Protein AF-A0A8X6K721-F1 (afdb_monomer_lite)

Foldseek 3Di:
DDDDDDPPPPPDDDPPAFFKKKWWKWWAFDDDDDDDDDDDDPPPDDPDDPLVPVVPDDDDDDPGTDDIDIDIWTFPDGDDPPDDGHTDDDDPVRTDTDPVPIDIDGDDADAPPVRHHDDPVDDDDADPPNVVVVDPDDDDD

pLDDT: mean 71.71, std 19.33, range [29.27, 93.12]

Radius of gyration: 24.06 Å; chains: 1; bounding box: 55×50×70 Å

Organism: Trichonephila clavata (NCBI:txid2740835)

Sequence (141 aa):
MHKIQSGSGIKERNPTKKIIRIVSSEIERDEKKQTYSRSNMDSRACACVKSELDLFNVNPVQLSTEDSSFTEIFPVASLSDKTPIEFYVSGSGEHYLDLAHTLLHLQVKIKKRNGTILGAPDQVAPINYLLNTLFSECSVL

Secondary structure (DSSP, 8-state):
--------------TTS--EEEEEEEEEE----------SS-TT------GGG-TTSPPPP--SEEEEEEEEE-BSS---TTS---B-----SSSEEEEEEEEEEE------TTSPPP-TT----PPTTHHHHH-S-----

Structure (mmCIF, N/CA/C/O backbone):
data_AF-A0A8X6K721-F1
#
_entry.id   AF-A0A8X6K721-F1
#
loop_
_atom_site.group_PDB
_atom_site.id
_atom_site.type_symbol
_atom_site.label_atom_id
_atom_site.label_alt_id
_atom_site.label_comp_id
_atom_site.label_asym_id
_atom_site.label_entity_id
_atom_site.label_seq_id
_atom_site.pdbx_PDB_ins_code
_atom_site.Cartn_x
_atom_site.Cartn_y
_atom_site.Cartn_z
_atom_site.occupancy
_atom_site.B_iso_or_equiv
_atom_site.auth_seq_id
_atom_site.auth_comp_id
_atom_site.auth_asym_id
_atom_site.auth_atom_id
_atom_site.pdbx_PDB_model_num
ATOM 1 N N . MET A 1 1 ? 34.602 -36.756 10.933 1.00 34.78 1 MET A N 1
ATOM 2 C CA . MET A 1 1 ? 33.157 -36.590 11.208 1.00 34.78 1 MET A CA 1
ATOM 3 C C . MET A 1 1 ? 32.967 -35.267 11.937 1.00 34.78 1 MET A C 1
ATOM 5 O O . MET A 1 1 ? 33.152 -35.223 13.142 1.00 34.78 1 MET A O 1
ATOM 9 N N . HIS A 1 2 ? 32.673 -34.186 11.212 1.00 34.19 2 HIS A N 1
ATOM 10 C CA . HIS A 1 2 ? 32.262 -32.907 11.799 1.00 34.19 2 HIS A CA 1
ATOM 11 C C . HIS A 1 2 ? 30.789 -32.688 11.469 1.00 34.19 2 HIS A C 1
ATOM 13 O O . HIS A 1 2 ? 30.368 -32.900 10.334 1.00 34.19 2 HIS A O 1
ATOM 19 N N . LYS A 1 3 ? 30.002 -32.338 12.484 1.00 33.44 3 LYS A N 1
ATOM 20 C CA . LYS A 1 3 ? 28.555 -32.160 12.411 1.00 33.44 3 LYS A CA 1
ATOM 21 C C . LYS A 1 3 ? 28.239 -30.714 12.828 1.00 33.44 3 LYS A C 1
ATOM 23 O O . LYS A 1 3 ? 28.793 -30.270 13.828 1.00 33.44 3 LYS A O 1
ATOM 28 N N . ILE A 1 4 ? 27.259 -30.121 12.127 1.00 31.94 4 ILE A N 1
ATOM 29 C CA . ILE A 1 4 ? 26.356 -28.996 12.495 1.00 31.94 4 ILE A CA 1
ATOM 30 C C . ILE A 1 4 ? 27.039 -27.595 12.585 1.00 31.94 4 ILE A C 1
ATOM 32 O O . ILE A 1 4 ? 28.137 -27.495 13.102 1.00 31.94 4 ILE A O 1
ATOM 36 N N . GLN A 1 5 ? 26.509 -26.460 12.096 1.00 36.22 5 GLN A N 1
ATOM 37 C CA . GLN A 1 5 ? 25.119 -26.012 11.916 1.00 36.22 5 GLN A CA 1
ATOM 38 C C . GLN A 1 5 ? 24.907 -25.085 10.705 1.00 36.22 5 GLN A C 1
ATOM 40 O O . GLN A 1 5 ? 25.637 -24.122 10.497 1.00 36.22 5 GLN A O 1
ATOM 45 N N . SER A 1 6 ? 23.823 -25.350 9.968 1.00 36.25 6 SER A N 1
ATOM 46 C CA . SER A 1 6 ? 23.162 -24.426 9.046 1.00 36.25 6 SER A CA 1
ATOM 47 C C . SER A 1 6 ? 22.384 -23.372 9.842 1.00 36.25 6 SER A C 1
ATOM 49 O O . SER A 1 6 ? 21.363 -23.680 10.458 1.00 36.25 6 SER A O 1
ATOM 51 N N . GLY A 1 7 ? 22.855 -22.130 9.832 1.00 30.45 7 GLY A N 1
ATOM 52 C CA . GLY A 1 7 ? 22.132 -20.991 10.391 1.00 30.45 7 GLY A CA 1
ATOM 53 C C . GLY A 1 7 ? 21.189 -20.374 9.362 1.00 30.45 7 GLY A C 1
ATOM 54 O O . GLY A 1 7 ? 21.504 -19.339 8.786 1.00 30.45 7 GLY A O 1
ATOM 55 N N . SER A 1 8 ? 20.025 -20.985 9.129 1.00 35.50 8 SER A N 1
ATOM 56 C CA . SER A 1 8 ? 18.901 -20.303 8.479 1.00 35.50 8 SER A CA 1
ATOM 57 C C . SER A 1 8 ? 18.294 -19.320 9.482 1.00 35.50 8 SER A C 1
ATOM 59 O O . SER A 1 8 ? 17.404 -19.670 10.260 1.00 35.50 8 SER A O 1
ATOM 61 N N . GLY A 1 9 ? 18.819 -18.096 9.507 1.00 29.27 9 GLY A N 1
ATOM 62 C CA . GLY A 1 9 ? 18.291 -17.001 10.313 1.00 29.27 9 GLY A CA 1
ATOM 63 C C . GLY A 1 9 ? 16.955 -16.507 9.765 1.00 29.27 9 GLY A C 1
ATOM 64 O O . GLY A 1 9 ? 16.887 -15.439 9.162 1.00 29.27 9 GLY A O 1
ATOM 65 N N . ILE A 1 10 ? 15.881 -17.267 9.978 1.00 40.38 10 ILE A N 1
ATOM 66 C CA . ILE A 1 10 ? 14.526 -16.729 9.868 1.00 40.38 10 ILE A CA 1
ATOM 67 C C . ILE A 1 10 ? 14.372 -15.778 11.054 1.00 40.38 10 ILE A C 1
ATOM 69 O O . ILE A 1 10 ? 14.165 -16.212 12.185 1.00 40.38 10 ILE A O 1
ATOM 73 N N . LYS A 1 11 ? 14.536 -14.472 10.809 1.00 42.94 11 LYS A N 1
ATOM 74 C CA . LYS A 1 11 ? 14.208 -13.436 11.794 1.00 42.94 11 LYS A CA 1
ATOM 75 C C . LYS A 1 11 ? 12.753 -13.632 12.217 1.00 42.94 11 LYS A C 1
ATOM 77 O O . LYS A 1 11 ? 11.831 -13.458 11.421 1.00 42.94 11 LYS A O 1
ATOM 82 N N . GLU A 1 12 ? 12.57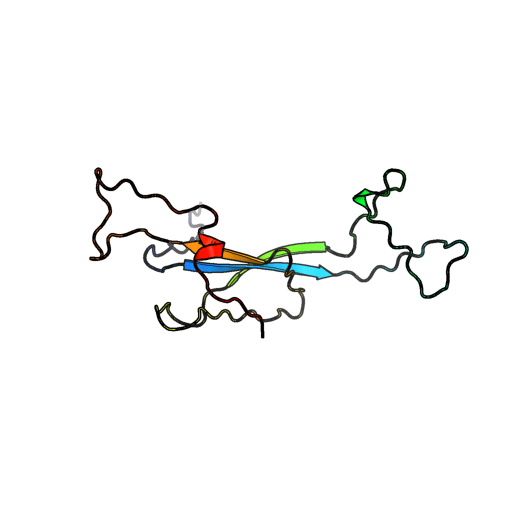9 -14.016 13.474 1.00 34.75 12 GLU A N 1
ATOM 83 C CA . GLU A 1 12 ? 11.297 -14.202 14.134 1.00 34.75 12 GLU A CA 1
ATOM 84 C C . GLU A 1 12 ? 10.458 -12.919 13.993 1.00 34.75 12 GLU A C 1
ATOM 86 O O . GLU A 1 12 ? 10.865 -11.825 14.398 1.00 34.75 12 GLU A O 1
ATOM 91 N N . ARG A 1 13 ? 9.306 -13.027 13.319 1.00 46.28 13 ARG A N 1
ATOM 92 C CA . ARG A 1 13 ? 8.417 -11.889 13.062 1.00 46.28 13 ARG A CA 1
ATOM 93 C C . ARG A 1 13 ? 7.749 -11.489 14.373 1.00 46.28 13 ARG A C 1
ATOM 95 O O . ARG A 1 13 ? 6.892 -12.207 14.872 1.00 46.28 13 ARG A O 1
ATOM 102 N N . ASN A 1 14 ? 8.107 -10.321 14.902 1.00 36.12 14 ASN A N 1
ATOM 103 C CA . ASN A 1 14 ? 7.436 -9.746 16.064 1.00 36.12 14 ASN A CA 1
ATOM 104 C C . ASN A 1 14 ? 5.966 -9.399 15.711 1.00 36.12 14 ASN A C 1
ATOM 106 O O . ASN A 1 14 ? 5.741 -8.530 14.862 1.00 36.12 14 ASN A O 1
ATOM 110 N N . PRO A 1 15 ? 4.962 -10.030 16.350 1.00 39.81 15 PRO A N 1
ATOM 111 C CA . PRO A 1 15 ? 3.553 -9.961 15.946 1.00 39.81 15 PRO A CA 1
ATOM 112 C C . PRO A 1 15 ? 2.833 -8.648 16.315 1.00 39.81 15 PRO A C 1
ATOM 114 O O . PRO A 1 15 ? 1.628 -8.532 16.102 1.00 39.81 15 PRO A O 1
ATOM 117 N N . THR A 1 16 ? 3.531 -7.655 16.882 1.00 38.00 16 THR A N 1
ATOM 118 C CA . THR A 1 16 ? 2.909 -6.418 17.406 1.00 38.00 16 THR A CA 1
ATOM 119 C C . THR A 1 16 ? 3.036 -5.180 16.520 1.00 38.00 16 THR A C 1
ATOM 121 O O . THR A 1 16 ? 2.380 -4.174 16.800 1.00 38.00 16 THR A O 1
ATOM 124 N N . LYS A 1 17 ? 3.803 -5.215 15.423 1.00 40.72 17 LYS A N 1
ATOM 125 C CA . LYS A 1 17 ? 3.800 -4.095 14.472 1.00 40.72 17 LYS A CA 1
ATOM 126 C C . LYS A 1 17 ? 2.523 -4.167 13.632 1.00 40.72 17 LYS A C 1
ATOM 128 O O . LYS A 1 17 ? 2.286 -5.159 12.954 1.00 40.72 17 LYS A O 1
ATOM 133 N N . LYS A 1 18 ? 1.695 -3.118 13.671 1.00 47.31 18 LYS A N 1
ATOM 134 C CA . LYS A 1 18 ? 0.676 -2.884 12.637 1.00 47.31 18 LYS A CA 1
ATOM 135 C C . LYS A 1 18 ? 1.434 -2.727 11.319 1.00 47.31 18 LYS A C 1
ATOM 137 O O . LYS A 1 18 ? 2.111 -1.723 11.119 1.00 47.31 18 LYS A O 1
ATOM 142 N N . ILE A 1 19 ? 1.421 -3.764 10.492 1.00 53.38 19 ILE A N 1
ATOM 143 C CA . ILE A 1 19 ? 2.180 -3.795 9.249 1.00 53.38 19 ILE A CA 1
ATOM 144 C C . ILE A 1 19 ? 1.275 -3.245 8.151 1.00 53.38 19 ILE A C 1
ATOM 146 O O . ILE A 1 19 ? 0.338 -3.912 7.716 1.00 53.38 19 ILE A O 1
ATOM 150 N N . ILE A 1 20 ? 1.554 -2.015 7.733 1.00 55.97 20 ILE A N 1
ATOM 151 C CA . ILE A 1 20 ? 1.153 -1.519 6.420 1.00 55.97 20 ILE A CA 1
ATOM 152 C C . ILE A 1 20 ? 2.429 -1.491 5.592 1.00 55.97 20 ILE A C 1
ATOM 154 O O . ILE A 1 20 ? 3.435 -0.975 6.073 1.00 55.97 20 ILE A O 1
ATOM 158 N N . ARG A 1 21 ? 2.429 -2.109 4.415 1.00 72.06 21 ARG A N 1
ATOM 159 C CA . ARG A 1 21 ? 3.587 -2.126 3.515 1.00 72.06 21 ARG A CA 1
ATOM 160 C C . ARG A 1 21 ? 3.144 -1.856 2.099 1.00 72.06 21 ARG A C 1
ATOM 162 O O . ARG A 1 21 ? 2.046 -2.263 1.729 1.00 72.06 21 ARG A O 1
ATOM 169 N N . ILE A 1 22 ? 4.013 -1.241 1.318 1.00 68.62 22 ILE A N 1
ATOM 170 C CA . ILE A 1 22 ? 3.898 -1.295 -0.131 1.00 68.62 22 ILE A CA 1
ATOM 171 C C . ILE A 1 22 ? 4.730 -2.474 -0.618 1.00 68.62 22 ILE A C 1
ATOM 173 O O . ILE A 1 22 ? 5.842 -2.691 -0.141 1.00 68.62 22 ILE A O 1
ATOM 177 N N . VAL A 1 23 ? 4.153 -3.250 -1.523 1.00 60.50 23 VAL A N 1
ATOM 178 C CA . VAL A 1 23 ? 4.841 -4.282 -2.280 1.00 60.50 23 VAL A CA 1
ATOM 179 C C . VAL A 1 23 ? 4.904 -3.766 -3.709 1.00 60.50 23 VAL A C 1
ATOM 181 O O . VAL A 1 23 ? 3.888 -3.750 -4.399 1.00 60.50 23 VAL A O 1
ATOM 184 N N . SER A 1 24 ? 6.063 -3.266 -4.114 1.00 57.53 24 SER A N 1
ATOM 185 C CA . SER A 1 24 ? 6.274 -2.727 -5.458 1.00 57.53 24 SER A CA 1
ATOM 186 C C . SER A 1 24 ? 7.106 -3.691 -6.271 1.00 57.53 24 SER A C 1
ATOM 188 O O . SER A 1 24 ? 8.074 -4.228 -5.729 1.00 57.53 24 SER A O 1
ATOM 190 N N . SER A 1 25 ? 6.743 -3.910 -7.536 1.00 50.41 25 SER A N 1
ATOM 191 C CA . SER A 1 25 ? 7.609 -4.671 -8.423 1.00 50.41 25 SER A CA 1
ATOM 192 C C . SER A 1 25 ? 8.657 -3.805 -9.108 1.00 50.41 25 SER A C 1
ATOM 194 O O . SER A 1 25 ? 8.399 -2.669 -9.508 1.00 50.41 25 SER A O 1
ATOM 196 N N . GLU A 1 26 ? 9.847 -4.370 -9.236 1.00 60.59 26 GLU A N 1
ATOM 197 C CA . GLU A 1 26 ? 11.006 -3.791 -9.901 1.00 60.59 26 GLU A CA 1
ATOM 198 C C . GLU A 1 26 ? 11.262 -4.547 -11.210 1.00 60.59 26 GLU A C 1
ATOM 200 O O . GLU A 1 26 ? 11.284 -5.773 -11.190 1.00 60.59 26 GLU A O 1
ATOM 205 N N . ILE A 1 27 ? 11.413 -3.835 -12.332 1.00 58.59 27 ILE A N 1
ATOM 206 C CA . ILE A 1 27 ? 11.611 -4.386 -13.683 1.00 58.59 27 ILE A CA 1
ATOM 207 C C . ILE A 1 27 ? 13.002 -4.022 -14.202 1.00 58.59 27 ILE A C 1
ATOM 209 O O . ILE A 1 27 ? 13.355 -2.844 -14.262 1.00 58.59 27 ILE A O 1
ATOM 213 N N . GLU A 1 28 ? 13.751 -5.009 -14.678 1.00 59.84 28 GLU A N 1
ATOM 214 C CA . GLU A 1 28 ? 14.993 -4.808 -15.436 1.00 59.84 28 GLU A CA 1
ATOM 215 C C . GLU A 1 28 ? 14.706 -4.753 -16.948 1.00 59.84 28 GLU A C 1
ATOM 217 O O . GLU A 1 28 ? 13.861 -5.510 -17.441 1.00 59.84 28 GLU A O 1
ATOM 222 N N . ARG A 1 29 ? 15.361 -3.834 -17.685 1.00 52.38 29 ARG A N 1
ATOM 223 C CA . ARG A 1 29 ? 15.126 -3.627 -19.127 1.00 52.38 29 ARG A CA 1
ATOM 224 C C . ARG A 1 29 ? 16.346 -3.885 -20.002 1.00 52.38 29 ARG A C 1
ATOM 226 O O . ARG A 1 29 ? 17.400 -3.324 -19.738 1.00 52.38 29 ARG A O 1
ATOM 233 N N . ASP A 1 30 ? 16.136 -4.597 -21.113 1.00 45.59 30 ASP A N 1
ATOM 234 C CA . ASP A 1 30 ? 17.143 -4.813 -22.161 1.00 45.59 30 ASP A CA 1
ATOM 235 C C . ASP A 1 30 ? 16.792 -4.054 -23.464 1.00 45.59 30 ASP A C 1
ATOM 237 O O . ASP A 1 30 ? 15.649 -4.066 -23.943 1.00 45.59 30 ASP A O 1
ATOM 241 N N . GLU A 1 31 ? 17.773 -3.363 -24.055 1.00 45.59 31 GLU A N 1
ATOM 242 C CA . GLU A 1 31 ? 17.605 -2.557 -25.275 1.00 45.59 31 GLU A CA 1
ATOM 243 C C . GLU A 1 31 ? 17.756 -3.414 -26.544 1.00 45.59 31 GLU A C 1
ATOM 245 O O . GLU A 1 31 ? 18.768 -3.353 -27.246 1.00 45.59 31 GLU A O 1
ATOM 250 N N . LYS A 1 32 ? 16.736 -4.197 -26.915 1.00 45.72 32 LYS A N 1
ATOM 251 C CA . LYS A 1 32 ? 16.727 -4.876 -28.227 1.00 45.72 32 LYS A CA 1
ATOM 252 C C . LYS A 1 32 ? 15.720 -4.258 -29.199 1.00 45.72 32 LYS A C 1
ATOM 254 O O . LYS A 1 32 ? 14.509 -4.406 -29.070 1.00 45.72 32 LYS A O 1
ATOM 259 N N . LYS A 1 33 ? 16.246 -3.568 -30.223 1.00 40.28 33 LYS A N 1
ATOM 260 C CA . LYS A 1 33 ? 15.483 -3.037 -31.369 1.00 40.28 33 LYS A CA 1
ATOM 261 C C . LYS A 1 33 ? 15.030 -4.169 -32.286 1.00 40.28 33 LYS A C 1
ATOM 263 O O . LYS A 1 33 ? 15.866 -4.877 -32.842 1.00 40.28 33 LYS A O 1
ATOM 268 N N . GLN A 1 34 ? 13.726 -4.254 -32.540 1.00 44.97 34 GLN A N 1
ATOM 269 C CA . GLN A 1 34 ? 13.175 -5.106 -33.591 1.00 44.97 34 GLN A CA 1
ATOM 270 C C . GLN A 1 34 ? 12.586 -4.259 -34.724 1.00 44.97 34 GLN A C 1
ATOM 272 O O . GLN A 1 34 ? 11.740 -3.391 -34.512 1.00 44.97 34 GLN A O 1
ATOM 277 N N . THR A 1 35 ? 13.075 -4.501 -35.939 1.00 38.19 35 THR A N 1
ATOM 278 C CA . THR A 1 35 ? 12.644 -3.831 -37.170 1.00 38.19 35 THR A CA 1
ATOM 279 C C . THR A 1 35 ? 11.445 -4.576 -37.757 1.00 38.19 35 THR A C 1
ATOM 281 O O . THR A 1 35 ? 11.563 -5.753 -38.089 1.00 38.19 35 THR A O 1
ATOM 284 N N . TYR A 1 36 ? 10.306 -3.897 -37.913 1.00 45.06 36 TYR A N 1
ATOM 285 C CA . TYR A 1 36 ? 9.118 -4.427 -38.591 1.00 45.06 36 TYR A CA 1
ATOM 286 C C . TYR A 1 36 ? 8.897 -3.699 -39.923 1.00 45.06 36 TYR A C 1
ATOM 288 O O . TYR A 1 36 ? 8.961 -2.469 -39.992 1.00 45.06 36 TYR A O 1
ATOM 296 N N . SER A 1 37 ? 8.636 -4.455 -40.990 1.00 50.12 37 SER A N 1
ATOM 297 C CA . SER A 1 37 ? 8.333 -3.927 -42.323 1.00 50.12 37 SER A CA 1
ATOM 298 C C . SER A 1 37 ? 6.947 -3.279 -42.334 1.00 50.12 37 SER A C 1
ATOM 300 O O . SER A 1 37 ? 5.935 -3.974 -42.297 1.00 50.12 37 SER A O 1
ATOM 302 N N . ARG A 1 38 ? 6.892 -1.944 -42.381 1.00 46.56 38 ARG A N 1
ATOM 303 C CA . ARG A 1 38 ? 5.643 -1.172 -42.447 1.00 46.56 38 ARG A CA 1
ATOM 304 C C . ARG A 1 38 ? 5.253 -0.872 -43.895 1.00 46.56 38 ARG A C 1
ATOM 306 O O . ARG A 1 38 ? 6.012 -0.224 -44.609 1.00 46.56 38 ARG A O 1
ATOM 313 N N . SER A 1 39 ? 4.051 -1.276 -44.301 1.00 52.72 39 SER A N 1
ATOM 314 C CA . SER A 1 39 ? 3.366 -0.734 -45.477 1.00 52.72 39 SER A CA 1
ATOM 315 C C . SER A 1 39 ? 2.578 0.532 -45.098 1.00 52.72 39 SER A C 1
ATOM 317 O O . SER A 1 39 ? 1.854 0.559 -44.108 1.00 52.72 39 SER A O 1
ATOM 319 N N . ASN A 1 40 ? 2.794 1.592 -45.885 1.00 53.22 40 ASN A N 1
ATOM 320 C CA . ASN A 1 40 ? 2.040 2.848 -46.026 1.00 53.22 40 ASN A CA 1
ATOM 321 C C . ASN A 1 40 ? 1.243 3.350 -44.808 1.00 53.22 40 ASN A C 1
ATOM 323 O O . ASN A 1 40 ? 0.018 3.272 -44.767 1.00 53.22 40 ASN A O 1
ATOM 327 N N . MET A 1 41 ? 1.946 3.978 -43.867 1.00 47.03 41 MET A N 1
ATOM 328 C CA . MET A 1 41 ? 1.366 4.802 -42.807 1.00 47.03 41 MET A CA 1
ATOM 329 C C . MET A 1 41 ? 2.285 6.005 -42.579 1.00 47.03 41 MET A C 1
ATOM 331 O O . MET A 1 41 ? 3.493 5.881 -42.797 1.00 47.03 41 MET A O 1
ATOM 335 N N . ASP A 1 42 ? 1.736 7.160 -42.179 1.00 49.91 42 ASP A N 1
ATOM 336 C CA . ASP A 1 42 ? 2.547 8.323 -41.794 1.00 49.91 42 ASP A CA 1
ATOM 337 C C . ASP A 1 42 ? 3.665 7.861 -40.852 1.00 49.91 42 ASP A C 1
ATOM 339 O O . ASP A 1 42 ? 3.420 7.189 -39.848 1.00 49.91 42 ASP A O 1
ATOM 343 N N . SER A 1 43 ? 4.900 8.202 -41.212 1.00 55.97 43 SER A N 1
ATOM 344 C CA . SER A 1 43 ? 6.137 7.803 -40.539 1.00 55.97 43 SER A CA 1
ATOM 345 C C . SER A 1 43 ? 6.154 8.053 -39.023 1.00 55.97 43 SER A C 1
ATOM 347 O O . SER A 1 43 ? 6.976 7.458 -38.327 1.00 55.97 43 SER A O 1
ATOM 349 N N . ARG A 1 44 ? 5.248 8.893 -38.501 1.00 57.50 44 ARG A N 1
ATOM 350 C CA . ARG A 1 44 ? 5.093 9.198 -37.068 1.00 57.50 44 ARG A CA 1
ATOM 351 C C . ARG A 1 44 ? 3.836 8.617 -36.411 1.00 57.50 44 ARG A C 1
ATOM 353 O O . ARG A 1 44 ? 3.738 8.657 -35.188 1.00 57.50 44 ARG A O 1
ATOM 360 N N . ALA A 1 45 ? 2.883 8.078 -37.169 1.00 55.34 45 ALA A N 1
ATOM 361 C CA . ALA A 1 45 ? 1.624 7.579 -36.621 1.00 55.34 45 ALA A CA 1
ATOM 362 C C . ALA A 1 45 ? 1.713 6.076 -36.311 1.00 55.34 45 ALA A C 1
ATOM 364 O O . ALA A 1 45 ? 2.086 5.268 -37.166 1.00 55.34 45 ALA A O 1
ATOM 365 N N . CYS A 1 46 ? 1.365 5.679 -35.085 1.00 56.75 46 CYS A N 1
ATOM 366 C CA . CYS A 1 46 ? 1.169 4.278 -34.709 1.00 56.75 46 CYS A CA 1
ATOM 367 C C . CYS A 1 46 ? -0.298 3.897 -34.944 1.00 56.75 46 CYS A C 1
ATOM 369 O O . CYS A 1 46 ? -1.184 4.586 -34.447 1.00 56.75 46 CYS A O 1
ATOM 371 N N . ALA A 1 47 ? -0.571 2.831 -35.704 1.00 62.75 47 ALA A N 1
ATOM 372 C CA . ALA A 1 47 ? -1.914 2.261 -35.744 1.00 62.75 47 ALA A CA 1
ATOM 373 C C . ALA A 1 47 ? -2.190 1.663 -34.362 1.00 62.75 47 ALA A C 1
ATOM 375 O O . ALA A 1 47 ? -1.561 0.673 -33.999 1.00 62.75 47 ALA A O 1
ATOM 376 N N . CYS A 1 48 ? -3.073 2.271 -33.572 1.00 57.44 48 CYS A N 1
ATOM 377 C CA . CYS A 1 48 ? -3.495 1.701 -32.300 1.00 57.44 48 CYS A CA 1
ATOM 378 C C . CYS A 1 48 ? -4.815 0.953 -32.506 1.00 57.44 48 CYS A C 1
ATOM 380 O O . CYS A 1 48 ? -5.897 1.533 -32.527 1.00 57.44 48 CYS A O 1
ATOM 382 N N . VAL A 1 49 ? -4.725 -0.362 -32.673 1.00 65.19 49 VAL A N 1
ATOM 383 C CA . VAL A 1 49 ? -5.850 -1.248 -32.380 1.00 65.19 49 VAL A CA 1
ATOM 384 C C . VAL A 1 49 ? -5.551 -1.887 -31.027 1.00 65.19 49 VAL A C 1
ATOM 386 O O . VAL A 1 49 ? -4.392 -2.169 -30.718 1.00 65.19 49 VAL A O 1
ATOM 389 N N . LYS A 1 50 ? -6.562 -2.054 -30.170 1.00 64.75 50 LYS A N 1
ATOM 390 C CA . LYS A 1 50 ? -6.363 -2.815 -28.931 1.00 64.75 50 LYS A CA 1
ATOM 391 C C . LYS A 1 50 ? -5.954 -4.235 -29.310 1.00 64.75 50 LYS A C 1
ATOM 393 O O . LYS A 1 50 ? -6.626 -4.834 -30.145 1.00 64.75 50 LYS A O 1
ATOM 398 N N . SER A 1 51 ? -4.915 -4.777 -28.677 1.00 66.50 51 SER A N 1
ATOM 399 C CA . SER A 1 51 ? -4.469 -6.160 -28.907 1.00 66.50 51 SER A CA 1
ATOM 400 C C . SER A 1 51 ? -5.604 -7.173 -28.712 1.00 66.50 51 SER A C 1
ATOM 402 O O . SER A 1 51 ? -5.710 -8.134 -29.457 1.00 66.50 51 SER A O 1
ATOM 404 N N . GLU A 1 52 ? -6.519 -6.894 -27.781 1.00 72.31 52 GLU A N 1
ATOM 405 C CA . GLU A 1 52 ? -7.746 -7.665 -27.518 1.00 72.31 52 GLU A CA 1
ATOM 406 C C . GLU A 1 52 ? -8.679 -7.794 -28.738 1.00 72.31 52 GLU A C 1
ATOM 408 O O . GLU A 1 52 ? -9.464 -8.736 -28.820 1.00 72.31 52 GLU A O 1
ATOM 413 N N . LEU A 1 53 ? -8.633 -6.833 -29.666 1.00 79.31 53 LEU A N 1
ATOM 414 C CA . LEU A 1 53 ? -9.476 -6.782 -30.865 1.00 79.31 53 LEU A CA 1
ATOM 415 C C . LEU A 1 53 ? -8.744 -7.282 -32.119 1.00 79.31 53 LEU A C 1
ATOM 417 O O . LEU A 1 53 ? -9.367 -7.428 -33.170 1.00 79.31 53 LEU A O 1
ATOM 421 N N . ASP A 1 54 ? -7.443 -7.557 -32.015 1.00 75.06 54 ASP A N 1
ATOM 422 C CA . ASP A 1 54 ? -6.592 -8.011 -33.112 1.00 75.06 54 ASP A CA 1
ATOM 423 C C . ASP A 1 54 ? -6.420 -9.533 -33.072 1.00 75.06 54 ASP A C 1
ATOM 425 O O . ASP A 1 54 ? -5.347 -10.077 -32.824 1.00 75.06 54 ASP A O 1
ATOM 429 N N . LEU A 1 55 ? -7.538 -10.231 -33.278 1.00 74.00 55 LEU A N 1
ATOM 430 C CA . LEU A 1 55 ? -7.668 -11.680 -33.077 1.00 74.00 55 LEU A CA 1
ATOM 431 C C . LEU A 1 55 ? -6.860 -12.537 -34.066 1.00 74.00 55 LEU A C 1
ATOM 433 O O . LEU A 1 55 ? -6.761 -13.750 -33.879 1.00 74.00 55 LEU A O 1
ATOM 437 N N . PHE A 1 56 ? -6.333 -11.935 -35.134 1.00 80.50 56 PHE A N 1
ATOM 438 C CA . PHE A 1 56 ? -5.679 -12.654 -36.231 1.00 80.50 56 PHE A CA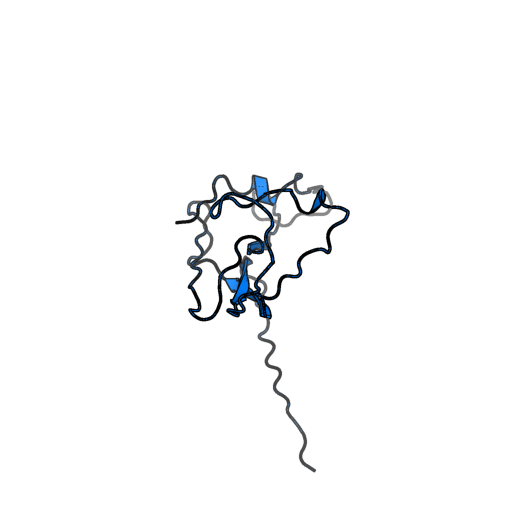 1
ATOM 439 C C . PHE A 1 56 ? -4.182 -12.376 -36.336 1.00 80.50 56 PHE A C 1
ATOM 441 O O . PHE A 1 56 ? -3.489 -13.083 -37.071 1.00 80.50 56 PHE A O 1
ATOM 448 N N . ASN A 1 57 ? -3.672 -11.386 -35.604 1.00 71.94 57 ASN A N 1
ATOM 449 C CA . ASN A 1 57 ? -2.242 -11.153 -35.532 1.00 71.94 57 ASN A CA 1
ATOM 450 C C . ASN A 1 57 ? -1.594 -12.034 -34.470 1.00 71.94 57 ASN A C 1
ATOM 452 O O . ASN A 1 57 ? -2.178 -12.402 -33.451 1.00 71.94 57 ASN A O 1
ATOM 456 N N . VAL A 1 58 ? -0.333 -12.370 -34.724 1.00 76.81 58 VAL A N 1
ATOM 457 C CA . VAL A 1 58 ? 0.505 -13.010 -33.717 1.00 76.81 58 VAL A CA 1
ATOM 458 C C . VAL A 1 58 ? 0.695 -12.011 -32.582 1.00 76.81 58 VAL A C 1
ATOM 460 O O . VAL A 1 58 ? 1.200 -10.910 -32.809 1.00 76.81 58 VAL A O 1
ATOM 463 N N . ASN A 1 59 ? 0.292 -12.398 -31.372 1.00 69.56 59 ASN A N 1
ATOM 464 C CA . ASN A 1 59 ? 0.445 -11.551 -30.198 1.00 69.56 59 ASN A CA 1
ATOM 465 C C . ASN A 1 59 ? 1.922 -11.162 -30.029 1.00 69.56 59 ASN A C 1
ATOM 467 O O . ASN A 1 59 ? 2.780 -12.052 -29.984 1.00 69.56 59 ASN A O 1
ATOM 471 N N . PRO A 1 60 ? 2.242 -9.862 -29.925 1.00 71.38 60 PRO A N 1
ATOM 472 C CA . PRO A 1 60 ? 3.594 -9.445 -29.600 1.00 71.38 60 PRO A CA 1
ATOM 473 C C . PRO A 1 60 ? 3.962 -9.977 -28.212 1.00 71.38 60 PRO A C 1
ATOM 475 O O . PRO A 1 60 ? 3.164 -9.914 -27.277 1.00 71.38 60 PRO A O 1
ATOM 478 N N . VAL A 1 61 ? 5.178 -10.503 -28.078 1.00 72.62 61 VAL A N 1
ATOM 479 C CA . VAL A 1 61 ? 5.731 -10.941 -26.792 1.00 72.62 61 VAL A CA 1
ATOM 480 C C . VAL A 1 61 ? 6.605 -9.836 -26.205 1.00 72.62 61 VAL A C 1
ATOM 482 O O . VAL A 1 61 ? 7.375 -9.194 -26.921 1.00 72.62 61 VAL A O 1
ATOM 485 N N . GLN A 1 62 ? 6.477 -9.589 -24.901 1.00 71.00 62 GLN A N 1
ATOM 486 C CA . GLN A 1 62 ? 7.299 -8.614 -24.187 1.00 71.00 62 GLN A CA 1
ATOM 487 C C . GLN A 1 62 ? 8.695 -9.201 -23.960 1.00 71.00 62 GLN A C 1
ATOM 489 O O . GLN A 1 62 ? 8.857 -10.112 -23.158 1.00 71.00 62 GLN A O 1
ATOM 494 N N . LEU A 1 63 ? 9.690 -8.684 -24.684 1.00 76.94 63 LEU A N 1
ATOM 495 C CA . LEU A 1 63 ? 11.095 -9.111 -24.579 1.00 76.94 63 LEU A CA 1
ATOM 496 C C . LEU A 1 63 ? 11.966 -8.124 -23.797 1.00 76.94 63 LEU A C 1
ATOM 498 O O . LEU A 1 63 ? 13.128 -8.398 -23.541 1.00 76.94 63 LEU A O 1
ATOM 502 N N . SER A 1 64 ? 11.422 -6.955 -23.458 1.00 76.00 64 SER A N 1
ATOM 503 C CA . SER A 1 64 ? 12.162 -5.893 -22.781 1.00 76.00 64 SER A CA 1
ATOM 504 C C . SER A 1 64 ? 12.183 -6.040 -21.265 1.00 76.00 64 SER A C 1
ATOM 506 O O . SER A 1 64 ? 12.744 -5.173 -20.621 1.00 76.00 64 SER A O 1
ATOM 508 N N . THR A 1 65 ? 11.504 -7.032 -20.690 1.00 78.38 65 THR A N 1
ATOM 509 C CA . THR A 1 65 ? 11.488 -7.285 -19.245 1.00 78.38 65 THR A CA 1
ATOM 510 C C . THR A 1 65 ? 12.138 -8.629 -19.005 1.00 78.38 65 THR A C 1
ATOM 512 O O . THR A 1 65 ? 11.601 -9.644 -19.441 1.00 78.38 65 THR A O 1
ATOM 515 N N . GLU A 1 66 ? 13.288 -8.609 -18.344 1.00 78.50 66 GLU A N 1
ATOM 516 C CA . GLU A 1 66 ? 14.071 -9.812 -18.043 1.00 78.50 66 GLU A CA 1
ATOM 517 C C . GLU A 1 66 ? 13.571 -10.475 -16.753 1.00 78.50 66 GLU A C 1
ATOM 519 O O . GLU A 1 66 ? 13.293 -11.673 -16.731 1.00 78.50 66 GLU A O 1
ATOM 524 N N . ASP A 1 67 ? 13.393 -9.675 -15.697 1.00 81.62 67 ASP A N 1
ATOM 525 C CA . ASP A 1 67 ? 12.966 -10.141 -14.380 1.00 81.62 67 ASP A CA 1
ATOM 526 C C . ASP A 1 67 ? 12.031 -9.131 -13.696 1.00 81.62 67 ASP A C 1
ATOM 5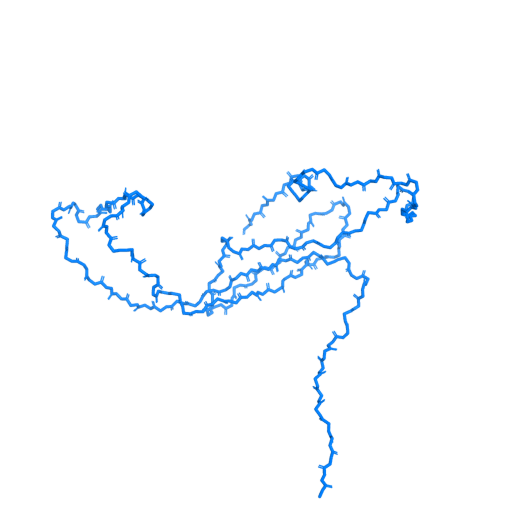28 O O . ASP A 1 67 ? 12.012 -7.936 -14.026 1.00 81.62 67 ASP A O 1
ATOM 532 N N . SER A 1 68 ? 11.243 -9.636 -12.746 1.00 81.88 68 SER A N 1
ATOM 533 C CA . SER A 1 68 ? 10.392 -8.844 -11.867 1.00 81.88 68 SER A CA 1
ATOM 534 C C . SER A 1 68 ? 10.449 -9.370 -10.437 1.00 81.88 68 SER A C 1
ATOM 536 O O . SER A 1 68 ? 10.159 -10.543 -10.193 1.00 81.88 68 SER A O 1
ATOM 538 N N . SER A 1 69 ? 10.734 -8.500 -9.471 1.00 84.62 69 SER A N 1
ATOM 539 C CA . SER A 1 69 ? 10.750 -8.872 -8.051 1.00 84.62 69 SER A CA 1
ATOM 540 C C . SER A 1 69 ? 9.962 -7.884 -7.206 1.00 84.62 69 SER A C 1
ATOM 542 O O . SER A 1 69 ? 9.788 -6.746 -7.612 1.00 84.62 69 SER A O 1
ATOM 544 N N . PHE A 1 70 ? 9.466 -8.319 -6.045 1.00 86.06 70 PHE A N 1
ATOM 545 C CA . PHE A 1 70 ? 8.685 -7.486 -5.135 1.00 86.06 70 PHE A CA 1
ATOM 546 C C . PHE A 1 70 ? 9.512 -7.024 -3.933 1.00 86.06 70 PHE A C 1
ATOM 548 O O . PHE A 1 70 ? 10.020 -7.854 -3.173 1.00 86.06 70 PHE A O 1
ATOM 555 N N . THR A 1 71 ? 9.536 -5.714 -3.693 1.00 86.19 71 THR A N 1
ATOM 556 C CA . THR A 1 71 ? 10.211 -5.107 -2.539 1.00 86.19 71 THR A CA 1
ATOM 557 C C . THR A 1 71 ? 9.191 -4.626 -1.505 1.00 86.19 71 THR A C 1
ATOM 559 O O . THR A 1 71 ? 8.246 -3.907 -1.830 1.00 86.19 71 THR A O 1
ATOM 562 N N . GLU A 1 72 ? 9.376 -5.017 -0.237 1.00 89.44 72 GLU A N 1
ATOM 563 C CA . GLU A 1 72 ? 8.542 -4.562 0.883 1.00 89.44 72 GLU A CA 1
ATOM 564 C C . GLU A 1 72 ? 9.036 -3.225 1.451 1.00 89.44 72 GLU A C 1
ATOM 566 O O . GLU A 1 72 ? 10.130 -3.137 2.013 1.00 89.44 72 GLU A O 1
ATOM 571 N N . ILE A 1 73 ? 8.178 -2.206 1.409 1.00 89.88 73 ILE A N 1
ATOM 572 C CA . ILE A 1 73 ? 8.478 -0.858 1.900 1.00 89.88 73 ILE A CA 1
ATOM 573 C C . ILE A 1 73 ? 7.576 -0.537 3.085 1.00 89.88 73 ILE A C 1
ATOM 575 O O . ILE A 1 73 ? 6.358 -0.706 3.030 1.00 89.88 73 ILE A O 1
ATOM 579 N N . PHE A 1 74 ? 8.179 -0.077 4.178 1.00 91.62 74 PHE A N 1
ATOM 580 C CA . PHE A 1 74 ? 7.478 0.275 5.411 1.00 91.62 74 PHE A CA 1
ATOM 581 C C . PHE A 1 74 ? 7.177 1.778 5.478 1.00 91.62 74 PHE A C 1
ATOM 583 O O . PHE A 1 74 ? 7.862 2.561 4.821 1.00 91.62 74 PHE A O 1
ATOM 590 N N . PRO A 1 75 ? 6.200 2.201 6.301 1.00 93.12 75 PRO A N 1
ATOM 591 C CA . PRO A 1 75 ? 5.906 3.608 6.487 1.00 93.12 75 PRO A CA 1
ATOM 592 C C . PRO A 1 75 ? 7.096 4.323 7.129 1.00 93.12 75 PRO A C 1
ATOM 594 O O . PRO A 1 75 ? 7.767 3.760 8.001 1.00 93.12 75 PRO A O 1
ATOM 597 N N . VAL A 1 76 ? 7.319 5.574 6.731 1.00 92.31 76 VAL A N 1
ATOM 598 C CA . VAL A 1 76 ? 8.418 6.411 7.242 1.00 92.31 76 VAL A CA 1
ATOM 599 C C . VAL A 1 76 ? 8.248 6.687 8.740 1.00 92.31 76 VAL A C 1
ATOM 601 O O . VAL A 1 76 ? 9.222 6.736 9.491 1.00 92.31 76 VAL A O 1
ATOM 604 N N . ALA A 1 77 ? 6.999 6.816 9.192 1.00 90.69 77 ALA A N 1
ATOM 605 C CA . ALA A 1 77 ? 6.646 7.112 10.573 1.00 90.69 77 ALA A CA 1
ATOM 606 C C . ALA A 1 77 ? 5.708 6.059 11.179 1.00 90.69 77 ALA A C 1
ATOM 608 O O . ALA A 1 77 ? 5.062 5.265 10.494 1.00 90.69 77 ALA A O 1
ATOM 609 N N . SER A 1 78 ? 5.612 6.069 12.511 1.00 88.62 78 SER A N 1
ATOM 610 C CA . SER A 1 78 ? 4.611 5.266 13.216 1.00 88.62 78 SER A CA 1
ATOM 611 C C . SER A 1 78 ? 3.199 5.740 12.879 1.00 88.62 78 SER A C 1
ATOM 613 O O . SER A 1 78 ? 2.943 6.935 12.777 1.00 88.62 78 SER A O 1
ATOM 615 N N . LEU A 1 79 ? 2.272 4.789 12.753 1.00 88.19 79 LEU A N 1
ATOM 616 C CA . LEU A 1 79 ? 0.883 5.079 12.405 1.00 88.19 79 LEU A CA 1
ATOM 617 C C . LEU A 1 79 ? 0.205 5.925 13.490 1.00 88.19 79 LEU A C 1
ATOM 619 O O . LEU A 1 79 ? 0.255 5.574 14.673 1.00 88.19 79 LEU A O 1
ATOM 623 N N . SER A 1 80 ? -0.484 6.984 13.071 1.00 86.62 80 SER A N 1
ATOM 624 C CA . SER A 1 80 ? -1.313 7.828 13.930 1.00 86.62 80 SER A CA 1
ATOM 625 C C . SER A 1 80 ? -2.657 8.111 13.257 1.00 86.62 80 SER A C 1
ATOM 627 O O . SER A 1 80 ? -2.756 8.072 12.036 1.00 86.62 80 SER A O 1
ATOM 629 N N . ASP A 1 81 ? -3.689 8.421 14.043 1.00 82.25 81 ASP A N 1
ATOM 630 C CA . ASP A 1 81 ? -5.040 8.668 13.515 1.00 82.25 81 ASP A CA 1
ATOM 631 C C . ASP A 1 81 ? -5.181 10.043 12.826 1.00 82.25 81 ASP A C 1
ATOM 633 O O . ASP A 1 81 ? -6.235 10.352 12.278 1.00 82.25 81 ASP A O 1
ATOM 637 N N . LYS A 1 82 ? -4.153 10.903 12.899 1.00 84.69 82 LYS A N 1
ATOM 638 C CA . LYS A 1 82 ? -4.210 12.309 12.452 1.00 84.69 82 LYS A CA 1
ATOM 639 C C . LYS A 1 82 ? -3.234 12.650 11.332 1.00 84.69 82 LYS A C 1
ATOM 641 O O . LYS A 1 82 ? -3.271 13.770 10.834 1.00 84.69 82 LYS A O 1
ATOM 646 N N . THR A 1 83 ? -2.339 11.733 10.980 1.00 88.50 83 THR A N 1
ATOM 647 C CA . THR A 1 83 ? -1.283 11.977 9.994 1.00 88.50 83 THR A CA 1
ATOM 648 C C . THR A 1 83 ? -1.449 11.038 8.807 1.00 88.50 83 THR A C 1
ATOM 650 O O . THR A 1 83 ? -1.796 9.872 9.019 1.00 88.50 83 THR A O 1
ATOM 653 N N . PRO A 1 84 ? -1.159 11.497 7.579 1.00 90.88 84 PRO A N 1
ATOM 654 C CA . PRO A 1 84 ? -1.039 10.610 6.433 1.00 90.88 84 PRO A CA 1
ATOM 655 C C . PRO A 1 84 ? -0.037 9.483 6.697 1.00 90.88 84 PRO A C 1
ATOM 657 O O . PRO A 1 84 ? 0.896 9.619 7.494 1.00 90.88 84 PRO A O 1
ATOM 660 N N . ILE A 1 85 ? -0.250 8.350 6.034 1.00 92.19 85 ILE A N 1
ATOM 661 C CA . ILE A 1 85 ? 0.708 7.247 6.037 1.00 92.19 85 ILE A CA 1
ATOM 662 C C . ILE A 1 85 ? 1.620 7.459 4.839 1.00 92.19 85 ILE A C 1
ATOM 664 O O . ILE A 1 85 ? 1.189 7.330 3.697 1.00 92.19 85 ILE A O 1
ATOM 668 N N . GLU A 1 86 ? 2.873 7.789 5.120 1.00 93.12 86 GLU A N 1
ATOM 669 C CA . GLU A 1 86 ? 3.858 8.131 4.102 1.00 93.12 86 GLU A CA 1
ATOM 670 C C . GLU A 1 86 ? 4.815 6.966 3.864 1.00 93.12 86 GLU A C 1
ATOM 672 O O . GLU A 1 86 ? 5.308 6.341 4.811 1.00 93.12 86 GLU A O 1
ATOM 677 N N . PHE A 1 87 ? 5.098 6.704 2.590 1.00 92.31 87 PHE A N 1
ATOM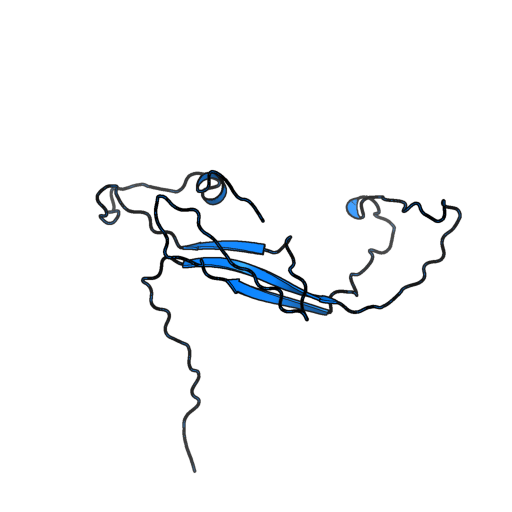 678 C CA . PHE A 1 87 ? 6.079 5.724 2.142 1.00 92.31 87 PHE A CA 1
ATOM 679 C C . PHE A 1 87 ? 7.148 6.435 1.327 1.00 92.31 87 PHE A C 1
ATOM 681 O O . PHE A 1 87 ? 6.839 7.277 0.488 1.00 92.31 87 PHE A O 1
ATOM 688 N N . TYR A 1 88 ? 8.402 6.063 1.560 1.00 91.62 88 TYR A N 1
ATOM 689 C CA . TYR A 1 88 ? 9.519 6.513 0.747 1.00 91.62 88 TYR A CA 1
ATOM 690 C C . TYR A 1 88 ? 9.992 5.353 -0.127 1.00 91.62 88 TYR A C 1
ATOM 692 O O . TYR A 1 88 ? 10.524 4.368 0.386 1.00 91.62 88 TYR A O 1
ATOM 700 N N . VAL A 1 89 ? 9.760 5.465 -1.436 1.00 88.69 89 VAL A N 1
ATOM 701 C CA . VAL A 1 89 ? 10.187 4.484 -2.440 1.00 88.69 89 VAL A CA 1
ATOM 702 C C . VAL A 1 89 ? 11.403 5.049 -3.166 1.00 88.69 89 VAL A C 1
ATOM 704 O O . VAL A 1 89 ? 11.277 5.931 -4.013 1.00 88.69 89 VAL A O 1
ATOM 707 N N . SER A 1 90 ? 12.596 4.584 -2.800 1.00 84.81 90 SER A N 1
ATOM 708 C CA . SER A 1 90 ? 13.834 4.970 -3.481 1.00 84.81 90 SER A CA 1
ATOM 709 C C . SER A 1 90 ? 13.978 4.219 -4.802 1.00 84.81 90 SER A C 1
ATOM 711 O O . SER A 1 90 ? 13.784 3.006 -4.834 1.00 84.81 90 SER A O 1
ATOM 713 N N . GLY A 1 91 ? 14.390 4.908 -5.867 1.00 79.44 91 GLY A N 1
ATOM 714 C CA . GLY A 1 91 ? 14.827 4.235 -7.091 1.00 79.44 91 GLY A CA 1
ATOM 715 C C . GLY A 1 91 ? 16.128 3.463 -6.855 1.00 79.44 91 GLY A C 1
ATOM 716 O O . GLY A 1 91 ? 17.038 3.989 -6.212 1.00 79.44 91 GLY A O 1
ATOM 717 N N . SER A 1 92 ? 16.222 2.235 -7.373 1.00 73.94 92 SER A N 1
ATOM 718 C CA . SER A 1 92 ? 17.417 1.387 -7.243 1.00 73.94 92 SER A CA 1
ATOM 719 C C . SER A 1 92 ? 18.499 1.687 -8.290 1.00 73.94 92 SER A C 1
ATOM 721 O O . SER A 1 92 ? 19.621 1.212 -8.156 1.00 73.94 92 SER A O 1
ATOM 723 N N . GLY A 1 93 ? 18.195 2.500 -9.310 1.00 77.31 93 GLY A N 1
ATOM 724 C CA . GLY A 1 93 ? 19.110 2.865 -10.402 1.00 77.31 93 GLY A CA 1
ATOM 725 C C . GLY A 1 93 ? 19.217 1.793 -11.489 1.00 77.31 93 GLY A C 1
ATOM 726 O O . GLY A 1 93 ? 19.242 2.134 -12.667 1.00 77.31 93 GLY A O 1
ATOM 727 N N . GLU A 1 94 ? 19.189 0.524 -11.088 1.00 78.88 94 GLU A N 1
ATOM 728 C CA . GLU A 1 94 ? 19.233 -0.646 -11.975 1.00 78.88 94 GLU A CA 1
ATOM 729 C C . GLU A 1 94 ? 17.834 -1.136 -12.372 1.00 78.88 94 GLU A C 1
ATOM 731 O O . GLU A 1 94 ? 17.627 -1.611 -13.488 1.00 78.88 94 GLU A O 1
ATOM 736 N N . HIS A 1 95 ? 16.845 -0.980 -11.485 1.00 82.38 95 HIS A N 1
ATOM 737 C CA . HIS A 1 95 ? 15.486 -1.441 -11.740 1.00 82.38 95 HIS A CA 1
ATOM 738 C C . HIS A 1 95 ? 14.485 -0.292 -11.849 1.00 82.38 95 HIS A C 1
ATOM 740 O O . HIS A 1 95 ? 14.577 0.750 -11.190 1.00 82.38 95 HIS A O 1
ATOM 746 N N . TYR A 1 96 ? 13.483 -0.508 -12.693 1.00 82.62 96 TYR A N 1
ATOM 747 C CA . TYR A 1 96 ? 12.355 0.390 -12.877 1.00 82.62 96 TYR A CA 1
ATOM 748 C C . TYR A 1 96 ? 11.213 0.013 -11.945 1.00 82.62 96 TYR A C 1
ATOM 750 O O . TYR A 1 96 ? 10.843 -1.151 -11.850 1.00 82.62 96 TYR A O 1
ATOM 758 N N . LEU A 1 97 ? 10.602 1.013 -11.316 1.00 85.06 97 LEU A N 1
ATOM 759 C CA . LEU A 1 97 ? 9.391 0.816 -10.532 1.00 85.06 97 LEU A CA 1
ATOM 760 C C . LEU A 1 97 ? 8.200 0.540 -11.457 1.00 85.06 97 LEU A C 1
ATOM 762 O O . LEU A 1 97 ? 7.850 1.374 -12.296 1.00 85.06 97 LEU A O 1
ATOM 766 N N . ASP A 1 98 ? 7.545 -0.597 -11.266 1.00 84.88 98 ASP A N 1
ATOM 767 C CA . ASP A 1 98 ? 6.289 -0.914 -11.931 1.00 84.88 98 ASP A CA 1
ATOM 768 C C . ASP A 1 98 ? 5.099 -0.508 -11.053 1.00 84.88 98 ASP A C 1
ATOM 770 O O . ASP A 1 98 ? 4.740 -1.132 -10.048 1.00 84.88 98 ASP A O 1
ATOM 774 N N . LEU A 1 99 ? 4.479 0.596 -11.464 1.00 82.31 99 LEU A N 1
ATOM 775 C CA . LEU A 1 99 ? 3.328 1.176 -10.785 1.00 82.31 99 LEU A CA 1
ATOM 776 C C . LEU A 1 99 ? 2.059 0.331 -10.951 1.00 82.31 99 LEU A C 1
ATOM 778 O O . LEU A 1 99 ? 1.201 0.369 -10.070 1.00 82.31 99 LEU A O 1
ATOM 782 N N . ALA A 1 100 ? 1.928 -0.436 -12.041 1.00 82.12 100 ALA A N 1
ATOM 783 C CA . ALA A 1 100 ? 0.756 -1.286 -12.263 1.00 82.12 100 ALA A CA 1
ATOM 784 C C . ALA A 1 100 ? 0.717 -2.456 -11.270 1.00 82.12 100 ALA A C 1
ATOM 786 O O . ALA A 1 100 ? -0.359 -2.905 -10.874 1.00 82.12 100 ALA A O 1
ATOM 787 N N . HIS A 1 101 ? 1.890 -2.893 -10.817 1.00 84.19 101 HIS A N 1
ATOM 788 C CA . HIS A 1 101 ? 2.070 -3.963 -9.843 1.00 84.19 101 HIS A CA 1
ATOM 789 C C . HIS A 1 101 ? 2.636 -3.428 -8.517 1.00 84.19 101 HIS A C 1
ATOM 791 O O . HIS A 1 101 ? 3.476 -4.044 -7.863 1.00 84.19 101 HIS A O 1
ATOM 797 N N . THR A 1 102 ? 2.131 -2.270 -8.088 1.00 86.94 102 THR A N 1
ATOM 798 C CA . THR A 1 102 ? 2.360 -1.729 -6.747 1.00 86.94 102 THR A CA 1
ATOM 799 C C . THR A 1 102 ? 1.126 -1.961 -5.875 1.00 86.94 102 THR A C 1
ATOM 801 O O . THR A 1 102 ? 0.032 -1.479 -6.165 1.00 86.94 102 THR A O 1
ATOM 804 N N . LEU A 1 103 ? 1.292 -2.721 -4.793 1.00 89.38 103 LEU A N 1
ATOM 805 C CA . LEU A 1 103 ? 0.208 -3.164 -3.917 1.00 89.38 103 LEU A CA 1
ATOM 806 C C . LEU A 1 103 ? 0.365 -2.590 -2.512 1.00 89.38 103 LEU A C 1
ATOM 808 O O . LEU A 1 103 ? 1.439 -2.659 -1.918 1.00 89.38 103 LEU A O 1
ATOM 812 N N . LEU A 1 104 ? -0.730 -2.100 -1.932 1.00 89.06 104 LEU A N 1
ATOM 813 C CA . LEU A 1 104 ? -0.780 -1.714 -0.524 1.00 89.06 104 LEU A CA 1
ATOM 814 C C . LEU A 1 104 ? -1.266 -2.900 0.325 1.00 89.06 104 LEU A C 1
ATOM 816 O O . LEU A 1 104 ? -2.420 -3.319 0.245 1.00 89.06 104 LEU A O 1
ATOM 820 N N . HIS A 1 105 ? -0.389 -3.436 1.166 1.00 88.94 105 HIS A N 1
ATOM 821 C CA . HIS A 1 105 ? -0.674 -4.541 2.074 1.00 88.94 105 HIS A CA 1
ATOM 822 C C . HIS A 1 105 ? -1.014 -4.023 3.477 1.00 88.94 105 HIS A C 1
ATOM 824 O O . HIS A 1 105 ? -0.179 -3.383 4.117 1.00 88.94 105 HIS A O 1
ATOM 830 N N . LEU A 1 106 ? -2.212 -4.335 3.987 1.00 86.81 106 LEU A N 1
ATOM 831 C CA . LEU A 1 106 ? -2.670 -3.941 5.325 1.00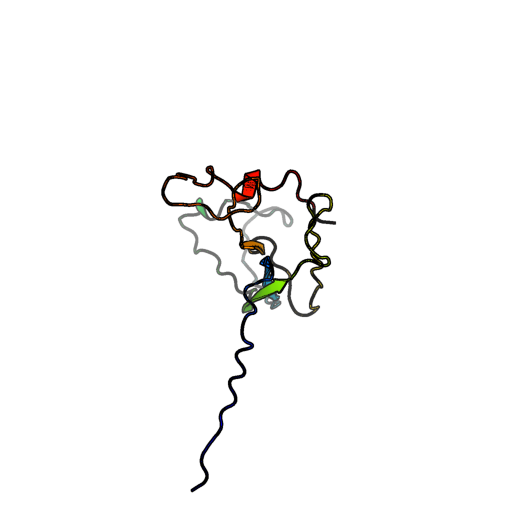 86.81 106 LEU A CA 1
ATOM 832 C C . LEU A 1 106 ? -2.875 -5.150 6.231 1.00 86.81 106 LEU A C 1
ATOM 834 O O . LEU A 1 106 ? -3.633 -6.064 5.912 1.00 86.81 106 LEU A O 1
ATOM 838 N N . GLN A 1 107 ? -2.327 -5.072 7.439 1.00 87.94 107 GLN A N 1
ATOM 839 C CA . GLN A 1 107 ? -2.694 -5.954 8.537 1.00 87.94 107 GLN A CA 1
ATOM 840 C C . GLN A 1 107 ? -3.547 -5.200 9.564 1.00 87.94 107 GLN A C 1
ATOM 842 O O . GLN A 1 107 ? -3.054 -4.353 10.312 1.00 87.94 107 GLN A O 1
ATOM 847 N N . VAL A 1 108 ? -4.838 -5.532 9.623 1.00 85.06 108 VAL A N 1
ATOM 848 C CA . VAL A 1 108 ? -5.815 -4.878 10.505 1.00 85.06 108 VAL A CA 1
ATOM 849 C C . VAL A 1 108 ? -6.343 -5.829 11.577 1.00 85.06 108 VAL A C 1
ATOM 851 O O . VAL A 1 108 ? -6.432 -7.039 11.380 1.00 85.06 108 VAL A O 1
ATOM 854 N N . LYS A 1 109 ? -6.716 -5.273 12.734 1.00 87.12 109 LYS A N 1
ATOM 855 C CA . LYS A 1 109 ? -7.411 -5.993 13.807 1.00 87.12 109 LYS A CA 1
ATOM 856 C C . LYS A 1 109 ? -8.656 -5.216 14.202 1.00 87.12 109 LYS A C 1
ATOM 858 O O . LYS A 1 109 ? -8.546 -4.082 14.661 1.00 87.12 109 LYS A O 1
ATOM 863 N N . ILE A 1 110 ? -9.816 -5.849 14.072 1.00 86.88 110 ILE A N 1
ATOM 864 C CA . ILE A 1 110 ? -11.092 -5.269 14.492 1.00 86.88 110 ILE A CA 1
ATOM 865 C C . ILE A 1 110 ? -11.219 -5.428 16.012 1.00 86.88 110 ILE A C 1
ATOM 867 O O . ILE A 1 110 ? -10.952 -6.495 16.571 1.00 86.88 110 ILE A O 1
ATOM 871 N N . LYS A 1 111 ? -11.576 -4.339 16.690 1.00 89.94 111 LYS A N 1
ATOM 872 C CA . LYS A 1 111 ? -11.790 -4.270 18.140 1.00 89.94 111 LYS A CA 1
ATOM 873 C C . LYS A 1 111 ? -13.048 -3.457 18.421 1.00 89.94 111 LYS A C 1
ATOM 875 O O . LYS A 1 111 ? -13.477 -2.668 17.581 1.00 89.94 111 LYS A O 1
ATOM 880 N N . LYS A 1 112 ? -13.606 -3.604 19.621 1.00 89.50 112 LYS A N 1
ATOM 881 C CA . LYS A 1 112 ? -14.676 -2.716 20.093 1.00 89.50 112 LYS A CA 1
ATOM 882 C C . LYS A 1 112 ? -14.144 -1.293 20.279 1.00 89.50 112 LYS A C 1
ATOM 884 O O . LYS A 1 112 ? -12.944 -1.095 20.474 1.00 89.50 112 LYS A O 1
ATOM 889 N N . ARG A 1 113 ? -15.044 -0.304 20.314 1.00 87.88 113 ARG A N 1
ATOM 890 C CA . ARG A 1 113 ? -14.700 1.118 20.534 1.00 87.88 113 ARG A CA 1
ATOM 891 C C . ARG A 1 113 ? -13.875 1.353 21.807 1.00 87.88 113 ARG A C 1
ATOM 893 O O . ARG A 1 113 ? -13.027 2.231 21.833 1.00 87.88 113 ARG A O 1
ATOM 900 N N . ASN A 1 114 ? -14.100 0.551 22.846 1.00 89.44 114 ASN A N 1
ATOM 901 C CA . ASN A 1 114 ? -13.356 0.606 24.109 1.00 89.44 114 ASN A CA 1
ATOM 902 C C . ASN A 1 114 ? -12.008 -0.154 24.078 1.00 89.44 114 ASN A C 1
ATOM 904 O O . ASN A 1 114 ? -11.380 -0.322 25.117 1.00 89.44 114 ASN A O 1
ATOM 908 N N . GLY A 1 115 ? -11.577 -0.665 22.919 1.00 86.50 115 GLY A N 1
ATOM 909 C CA . GLY A 1 115 ? -10.312 -1.384 22.741 1.00 86.50 115 GLY A CA 1
ATOM 910 C C . GLY A 1 115 ? -10.338 -2.871 23.111 1.00 86.50 115 GLY A C 1
ATOM 911 O O . GLY A 1 115 ? -9.327 -3.556 22.921 1.00 86.50 115 GLY A O 1
ATOM 912 N N . THR A 1 116 ? -11.469 -3.390 23.598 1.00 91.12 116 THR A N 1
ATOM 913 C CA . THR A 1 116 ? -11.619 -4.812 23.943 1.00 91.12 116 THR A CA 1
ATOM 914 C C . THR A 1 116 ? -11.773 -5.702 22.704 1.00 91.12 116 THR A C 1
ATOM 916 O O . THR A 1 116 ? -12.074 -5.238 21.599 1.00 91.12 116 THR A O 1
ATOM 919 N N . ILE A 1 117 ? -11.502 -6.996 22.883 1.00 90.44 117 ILE A N 1
ATOM 920 C CA . ILE A 1 117 ? -11.591 -8.009 21.825 1.00 90.44 117 ILE A CA 1
ATOM 921 C C . ILE A 1 117 ? -13.070 -8.305 21.533 1.00 90.44 117 ILE A C 1
ATOM 923 O O . ILE A 1 117 ? -13.922 -8.204 22.416 1.00 90.44 117 ILE A O 1
ATOM 927 N N . LEU A 1 118 ? -13.369 -8.653 20.283 1.00 89.94 118 LEU A N 1
ATOM 928 C CA . LEU A 1 118 ? -14.679 -9.159 19.879 1.00 89.94 118 LEU A CA 1
ATOM 929 C C . LEU A 1 118 ? -14.938 -10.526 20.533 1.00 89.94 118 LEU A C 1
ATOM 931 O O . LEU A 1 118 ? -14.056 -11.384 20.549 1.00 89.94 118 LEU A O 1
ATOM 935 N N . GLY A 1 119 ? -16.126 -10.717 21.092 1.00 87.69 119 GLY A N 1
ATOM 936 C CA . GLY A 1 119 ? -16.594 -11.982 21.649 1.00 87.69 119 GLY A CA 1
ATOM 937 C C . GLY A 1 119 ? -17.590 -12.686 20.727 1.00 87.69 119 GLY A C 1
ATOM 938 O O . GLY A 1 119 ? -18.003 -12.148 19.705 1.00 87.69 119 GLY A O 1
ATOM 939 N N . ALA A 1 120 ? -18.029 -13.878 21.140 1.00 82.62 120 ALA A N 1
ATOM 940 C CA . ALA A 1 120 ? -19.008 -14.692 20.415 1.00 82.62 120 ALA A CA 1
ATOM 941 C C . ALA A 1 120 ? -20.314 -13.972 19.995 1.00 82.62 120 ALA A C 1
ATOM 943 O O . ALA A 1 120 ? -20.798 -14.266 18.904 1.00 82.62 120 ALA A O 1
ATOM 944 N N . PRO A 1 121 ? -20.904 -13.046 20.784 1.00 87.75 121 PRO A N 1
ATOM 945 C CA . PRO A 1 121 ? -22.119 -12.353 20.348 1.00 87.75 121 PRO A CA 1
ATOM 946 C C . PRO A 1 121 ? -21.858 -11.211 19.350 1.00 87.75 121 PRO A C 1
ATOM 948 O O . PRO A 1 121 ? -22.808 -10.696 18.766 1.00 87.75 121 PRO A O 1
ATOM 951 N N . ASP A 1 122 ? -20.606 -10.785 19.150 1.00 87.88 122 ASP A N 1
ATOM 952 C CA . ASP A 1 122 ? -20.284 -9.660 18.270 1.00 87.88 122 ASP A CA 1
ATOM 953 C C . ASP A 1 122 ? -20.183 -10.135 16.809 1.00 87.88 122 ASP A C 1
ATOM 955 O O . ASP A 1 122 ? -19.109 -10.482 16.316 1.00 87.88 122 ASP A O 1
ATOM 959 N N . GLN A 1 123 ? -21.31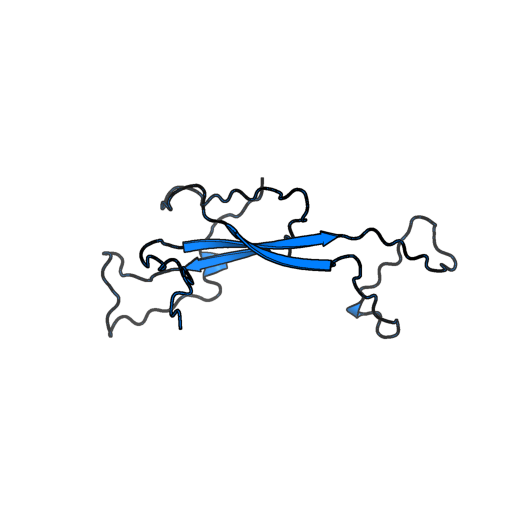2 -10.141 16.096 1.00 87.00 123 GLN A N 1
ATOM 960 C CA . GLN A 1 123 ? -21.348 -10.421 14.658 1.00 87.00 123 GLN A CA 1
ATOM 961 C C . GLN A 1 123 ? -20.928 -9.178 13.869 1.00 87.00 123 GLN A C 1
ATOM 963 O O . GLN A 1 123 ? -21.743 -8.306 13.570 1.00 87.00 123 GLN A O 1
ATOM 968 N N . VAL A 1 124 ? -19.639 -9.082 13.546 1.00 88.19 124 VAL A N 1
ATOM 969 C CA . VAL A 1 124 ? -19.090 -7.984 12.742 1.00 88.19 124 VAL A CA 1
ATOM 970 C C . VAL A 1 124 ? -18.326 -8.523 11.541 1.00 88.19 124 VAL A C 1
ATOM 972 O O . VAL A 1 124 ? -17.583 -9.497 11.641 1.00 88.19 124 VAL A O 1
ATOM 975 N N . ALA A 1 125 ? -18.487 -7.852 10.406 1.00 87.50 125 ALA A N 1
ATOM 976 C CA . ALA A 1 125 ? -17.740 -8.109 9.186 1.00 87.50 125 ALA A CA 1
ATOM 977 C C . ALA A 1 125 ? -17.382 -6.771 8.521 1.00 87.50 125 ALA A C 1
ATOM 979 O O . ALA A 1 125 ? -18.104 -5.786 8.706 1.00 87.50 125 ALA A O 1
ATOM 980 N N . PRO A 1 126 ? -16.278 -6.703 7.763 1.00 85.69 126 PRO A N 1
ATOM 981 C CA . PRO A 1 126 ? -16.002 -5.558 6.910 1.00 85.69 126 PRO A CA 1
ATOM 982 C C . PRO A 1 126 ? -17.117 -5.327 5.888 1.00 85.69 126 PRO A C 1
ATOM 984 O O . PRO A 1 126 ? -17.732 -6.273 5.399 1.00 85.69 126 PRO A O 1
ATOM 987 N N . ILE A 1 127 ? -17.327 -4.065 5.523 1.00 84.00 127 ILE A N 1
ATOM 988 C CA . ILE A 1 127 ? -18.122 -3.719 4.345 1.00 84.00 127 ILE A CA 1
ATOM 989 C C . ILE A 1 127 ? -17.370 -4.106 3.065 1.00 84.00 127 ILE A C 1
ATOM 991 O O . ILE A 1 127 ? -16.147 -4.284 3.076 1.00 84.00 127 ILE A O 1
ATOM 995 N N . ASN A 1 128 ? -18.102 -4.223 1.955 1.00 87.81 128 ASN A N 1
ATOM 996 C CA . ASN A 1 128 ? -17.480 -4.432 0.651 1.00 87.81 128 ASN A CA 1
ATOM 997 C C . ASN A 1 128 ? -16.483 -3.297 0.351 1.00 87.81 128 ASN A C 1
ATOM 999 O O . ASN A 1 128 ? -16.719 -2.152 0.733 1.00 87.81 128 ASN A O 1
ATOM 1003 N N . TYR A 1 129 ? -15.378 -3.623 -0.321 1.00 88.19 129 TYR A N 1
ATOM 1004 C CA . TYR A 1 129 ? -14.301 -2.679 -0.639 1.00 88.19 129 TYR A CA 1
ATOM 1005 C C . TYR A 1 129 ? -13.688 -1.961 0.578 1.00 88.19 129 TYR A C 1
ATOM 1007 O O . TYR A 1 129 ? -13.373 -0.774 0.505 1.00 88.19 129 TYR A O 1
ATOM 1015 N N . LEU A 1 130 ? -13.468 -2.685 1.687 1.00 86.94 130 LEU A N 1
ATOM 1016 C CA . LEU A 1 130 ? -12.863 -2.149 2.915 1.00 86.94 130 LEU A CA 1
ATOM 1017 C C . LEU A 1 130 ? -11.665 -1.224 2.630 1.00 86.94 130 LEU A C 1
ATOM 1019 O O . LEU A 1 130 ? -11.651 -0.092 3.098 1.00 86.94 130 LEU A O 1
ATOM 1023 N N . LEU A 1 131 ? -10.699 -1.680 1.827 1.00 86.88 131 LEU A N 1
ATOM 1024 C CA . LEU A 1 131 ? -9.497 -0.913 1.477 1.00 86.88 131 LEU A CA 1
ATOM 1025 C C . LEU A 1 131 ? -9.817 0.427 0.812 1.00 86.88 131 LEU A C 1
ATOM 1027 O O . LEU A 1 131 ? -9.283 1.451 1.223 1.00 86.88 131 LEU A O 1
ATOM 1031 N N . ASN A 1 132 ? -10.721 0.426 -0.165 1.00 85.88 132 ASN A N 1
ATOM 1032 C CA . ASN A 1 132 ? -11.114 1.625 -0.902 1.00 85.88 132 ASN A CA 1
ATOM 1033 C C . ASN A 1 132 ? -11.844 2.637 -0.010 1.00 85.88 132 ASN A C 1
ATOM 1035 O O . ASN A 1 132 ? -11.799 3.828 -0.281 1.00 85.88 132 ASN A O 1
ATOM 1039 N N . THR A 1 133 ? -12.517 2.167 1.042 1.00 88.25 133 THR A N 1
ATOM 1040 C CA . THR A 1 133 ? -13.254 3.027 1.984 1.00 88.25 133 THR A CA 1
ATOM 1041 C C . THR A 1 133 ? -12.436 3.472 3.197 1.00 88.25 133 THR A C 1
ATOM 1043 O O . THR A 1 133 ? -12.881 4.339 3.943 1.00 88.25 133 THR A O 1
ATOM 1046 N N . LEU A 1 134 ? -11.258 2.880 3.426 1.00 88.12 134 LEU A N 1
ATOM 1047 C CA . LEU A 1 134 ? -10.417 3.192 4.587 1.00 88.12 134 LEU A CA 1
ATOM 1048 C C . LEU A 1 134 ? -9.659 4.517 4.442 1.00 88.12 134 LEU A C 1
ATOM 1050 O O . LEU A 1 134 ? -9.307 5.117 5.457 1.00 88.12 134 LEU A O 1
ATOM 1054 N N . PHE A 1 135 ? -9.396 4.959 3.213 1.00 88.00 135 PHE A N 1
ATOM 1055 C CA . PHE A 1 135 ? -8.579 6.134 2.923 1.00 88.00 135 PHE A CA 1
ATOM 1056 C C . PHE A 1 135 ? -9.400 7.192 2.192 1.00 88.00 135 PHE A C 1
ATOM 1058 O O . PHE A 1 135 ? -10.061 6.891 1.202 1.00 88.00 135 PHE A O 1
ATOM 1065 N N . SER A 1 136 ? -9.336 8.435 2.667 1.00 88.75 136 SER A N 1
ATOM 1066 C CA . SER A 1 136 ? -10.038 9.562 2.038 1.00 88.75 136 SER A CA 1
ATOM 1067 C C . SER A 1 136 ? -9.293 10.130 0.830 1.00 88.75 136 SER A C 1
ATOM 1069 O O . SER A 1 136 ? -9.913 10.730 -0.041 1.00 88.75 136 SER A O 1
ATOM 1071 N N . GLU A 1 137 ? -7.969 9.967 0.789 1.00 89.56 137 GLU A N 1
ATOM 1072 C CA . GLU A 1 137 ? -7.100 10.504 -0.255 1.00 89.56 137 GLU A CA 1
ATOM 1073 C C . GLU A 1 137 ? -5.865 9.611 -0.423 1.00 89.56 137 GLU A C 1
ATOM 1075 O O . GLU A 1 137 ? -5.357 9.040 0.545 1.00 89.56 137 GLU A O 1
ATOM 1080 N N . CYS A 1 138 ? -5.388 9.502 -1.661 1.00 88.69 138 CYS A N 1
ATOM 1081 C CA . CYS A 1 138 ? -4.107 8.907 -2.005 1.00 88.69 138 CYS A CA 1
ATOM 1082 C C . CYS A 1 138 ? -3.464 9.779 -3.083 1.00 88.69 138 CYS A C 1
ATOM 1084 O O . CYS A 1 138 ? -4.078 10.040 -4.118 1.00 88.69 138 CYS A O 1
ATOM 1086 N N . SER A 1 139 ? -2.246 10.239 -2.824 1.00 90.94 139 SER A N 1
ATOM 1087 C CA . SER A 1 139 ? -1.484 11.083 -3.734 1.00 90.94 139 SER A CA 1
ATOM 1088 C C . SER A 1 139 ? -0.057 10.560 -3.868 1.00 90.94 139 SER A C 1
ATOM 1090 O O . SER A 1 139 ? 0.473 9.896 -2.976 1.00 90.94 139 SER A O 1
ATOM 1092 N N . VAL A 1 140 ? 0.537 10.836 -5.026 1.00 87.06 140 VAL A N 1
ATOM 1093 C CA . VAL A 1 140 ? 1.940 10.562 -5.341 1.00 87.06 140 VAL A CA 1
ATOM 1094 C C . VAL A 1 140 ? 2.582 11.913 -5.635 1.00 87.06 140 VAL A C 1
ATOM 1096 O O . VAL A 1 140 ? 2.001 12.706 -6.379 1.00 87.06 140 VAL A O 1
ATOM 1099 N N . LEU A 1 141 ? 3.722 12.181 -4.998 1.00 81.44 141 LEU A N 1
ATOM 1100 C CA . LEU A 1 141 ? 4.481 13.428 -5.118 1.00 81.44 141 LEU A CA 1
ATOM 1101 C C . LEU A 1 141 ? 5.663 13.271 -6.075 1.00 81.44 141 LEU A C 1
ATOM 1103 O O . LEU A 1 141 ? 6.225 12.154 -6.126 1.00 81.44 141 LEU A O 1
#